Protein AF-A0A0S7WNI8-F1 (afdb_monomer_lite)

pLDDT: mean 74.22, std 8.84, range [52.06, 87.5]

Foldseek 3Di:
DPPDPDDDDPVNVLVVVLLVCVLVVVDDLVRSCVVVPDPDCVVSVVCVVSCPVVVVVCCCVPPPPND

Structure (mmCIF, N/CA/C/O backbone):
data_AF-A0A0S7WNI8-F1
#
_entry.id   AF-A0A0S7WNI8-F1
#
loop_
_atom_site.group_PDB
_atom_site.id
_atom_site.type_symbol
_atom_site.label_atom_id
_atom_site.label_alt_id
_atom_site.label_comp_id
_atom_site.label_asym_id
_atom_site.label_entity_id
_atom_site.label_seq_id
_atom_site.pdbx_PDB_ins_code
_atom_site.Cartn_x
_atom_site.Cartn_y
_atom_site.Cartn_z
_atom_site.occupancy
_atom_site.B_iso_or_equiv
_atom_site.auth_seq_id
_atom_site.auth_comp_id
_atom_site.auth_asym_id
_atom_site.auth_atom_id
_atom_site.pdbx_PDB_model_num
ATOM 1 N N . LYS A 1 1 ? -15.524 14.633 14.045 1.00 64.88 1 LYS A N 1
ATOM 2 C CA . LYS A 1 1 ? -15.397 13.197 13.672 1.00 64.88 1 LYS A CA 1
ATOM 3 C C . LYS A 1 1 ? -15.595 13.078 12.163 1.00 64.88 1 LYS A C 1
ATOM 5 O O . LYS A 1 1 ? -16.373 13.858 11.639 1.00 64.88 1 LYS A O 1
ATOM 10 N N . ALA A 1 2 ? -14.912 12.154 11.483 1.00 81.75 2 ALA A N 1
ATOM 11 C CA . ALA A 1 2 ? -14.857 12.081 10.014 1.00 81.75 2 ALA A CA 1
ATOM 12 C C . ALA A 1 2 ? -16.107 11.486 9.315 1.00 81.75 2 ALA A C 1
ATOM 14 O O . ALA A 1 2 ? -16.063 11.268 8.113 1.00 81.75 2 ALA A O 1
ATOM 15 N N . GLY A 1 3 ? -17.201 11.201 10.036 1.00 87.19 3 GLY A N 1
ATOM 16 C CA . GLY A 1 3 ? -18.432 10.652 9.438 1.00 87.19 3 GLY A CA 1
ATOM 17 C C . GLY A 1 3 ? -18.322 9.208 8.930 1.00 87.19 3 GLY A C 1
ATOM 18 O O . GLY A 1 3 ? -19.147 8.783 8.135 1.00 87.19 3 GLY A O 1
ATOM 19 N N . ILE A 1 4 ? -17.304 8.461 9.363 1.00 85.44 4 ILE A N 1
ATOM 20 C CA . ILE A 1 4 ? -17.110 7.063 8.975 1.00 85.44 4 ILE A CA 1
ATOM 21 C C . ILE A 1 4 ? -17.846 6.173 9.979 1.00 85.44 4 ILE A C 1
ATOM 23 O O . ILE A 1 4 ? -17.553 6.228 11.174 1.00 85.44 4 ILE A O 1
ATOM 27 N N . GLU A 1 5 ? -18.806 5.392 9.486 1.00 86.44 5 GLU A N 1
ATOM 28 C CA . GLU A 1 5 ? -19.638 4.484 10.293 1.00 86.44 5 GLU A CA 1
ATOM 29 C C . GLU A 1 5 ? -18.969 3.125 10.546 1.00 86.44 5 GLU A C 1
ATOM 31 O O . GLU A 1 5 ? -19.322 2.422 11.490 1.00 86.44 5 GLU A O 1
ATOM 36 N N . SER A 1 6 ? -17.983 2.758 9.725 1.00 82.56 6 SER A N 1
ATOM 37 C CA . SER A 1 6 ? -17.215 1.524 9.869 1.00 82.56 6 SER A CA 1
ATOM 38 C C . SER A 1 6 ? -16.120 1.636 10.932 1.00 82.56 6 SER A C 1
ATOM 40 O O . SER A 1 6 ? -15.537 2.699 11.162 1.00 82.56 6 SER A O 1
ATOM 42 N N . GLU A 1 7 ? -15.811 0.509 11.578 1.00 86.88 7 GLU A N 1
ATOM 43 C CA . GLU A 1 7 ? -14.748 0.440 12.578 1.00 86.88 7 GLU A CA 1
ATOM 44 C C . GLU A 1 7 ? -13.376 0.669 11.921 1.00 86.88 7 GLU A C 1
ATOM 46 O O . GLU A 1 7 ? -12.882 -0.138 11.131 1.00 86.88 7 GLU A O 1
ATOM 51 N N . ILE A 1 8 ? -12.750 1.802 12.246 1.00 87.50 8 ILE A N 1
ATOM 52 C CA . ILE A 1 8 ? -11.404 2.135 11.782 1.00 87.50 8 ILE A CA 1
ATOM 53 C C . ILE A 1 8 ? -10.402 1.561 12.779 1.00 87.50 8 ILE A C 1
ATOM 55 O O . ILE A 1 8 ? -10.265 2.054 13.899 1.00 87.50 8 ILE A O 1
ATOM 59 N N . THR A 1 9 ? -9.646 0.558 12.342 1.00 87.12 9 THR A N 1
ATOM 60 C CA . THR A 1 9 ? -8.498 0.032 13.088 1.00 87.12 9 THR A CA 1
ATOM 61 C C . THR A 1 9 ? -7.186 0.399 12.385 1.00 87.12 9 THR A C 1
ATOM 63 O O . THR A 1 9 ? -7.181 0.680 11.179 1.00 87.12 9 THR A O 1
ATOM 66 N N . PRO A 1 10 ? -6.034 0.351 13.080 1.00 84.81 10 PRO A N 1
ATOM 67 C CA . PRO A 1 10 ? -4.726 0.530 12.444 1.00 84.81 10 PRO A CA 1
ATOM 68 C C . PRO A 1 10 ? -4.494 -0.408 11.246 1.00 84.81 10 PRO A C 1
ATOM 70 O O . PRO A 1 10 ? -3.814 -0.037 10.288 1.00 84.81 10 PRO A O 1
ATOM 73 N N . HIS A 1 11 ? -5.093 -1.604 11.261 1.00 81.00 11 HIS A N 1
ATOM 74 C CA . HIS A 1 11 ? -5.016 -2.552 10.150 1.00 81.00 11 HIS A CA 1
ATOM 75 C C . HIS A 1 11 ? -5.773 -2.055 8.907 1.00 81.00 11 HIS A C 1
ATOM 77 O O . HIS A 1 11 ? -5.268 -2.195 7.794 1.00 81.00 11 HIS A O 1
ATOM 83 N N . VAL A 1 12 ? -6.949 -1.439 9.079 1.00 82.81 12 VAL A N 1
ATOM 84 C CA . VAL A 1 12 ? -7.741 -0.868 7.972 1.00 82.81 12 VAL A CA 1
ATOM 85 C C . VAL A 1 12 ? -6.972 0.266 7.294 1.00 82.81 12 VAL A C 1
ATOM 87 O O . VAL A 1 12 ? -6.863 0.291 6.071 1.00 82.81 12 VAL A O 1
ATOM 90 N N . LEU A 1 13 ? -6.349 1.156 8.072 1.00 83.44 13 LEU A N 1
ATOM 91 C CA . LEU A 1 13 ? -5.518 2.237 7.527 1.00 83.44 13 LEU A CA 1
ATOM 92 C C . LEU A 1 13 ? -4.295 1.708 6.768 1.00 83.44 13 LEU A C 1
ATOM 94 O O . LEU A 1 13 ? -4.035 2.143 5.645 1.00 83.44 13 LEU A O 1
ATOM 98 N N . ARG A 1 14 ? -3.573 0.734 7.342 1.00 83.06 14 ARG A N 1
ATOM 99 C CA . ARG A 1 14 ? -2.434 0.082 6.677 1.00 83.06 14 ARG A CA 1
ATOM 100 C C . ARG A 1 14 ? -2.852 -0.542 5.345 1.00 83.06 14 ARG A C 1
ATOM 102 O O . ARG A 1 14 ? -2.141 -0.390 4.354 1.00 83.06 14 ARG A O 1
ATOM 109 N N . HIS A 1 15 ? -3.999 -1.215 5.318 1.00 80.19 15 HIS A N 1
ATOM 110 C CA . HIS A 1 15 ? -4.502 -1.875 4.119 1.00 80.19 15 HIS A CA 1
ATOM 111 C C . HIS A 1 15 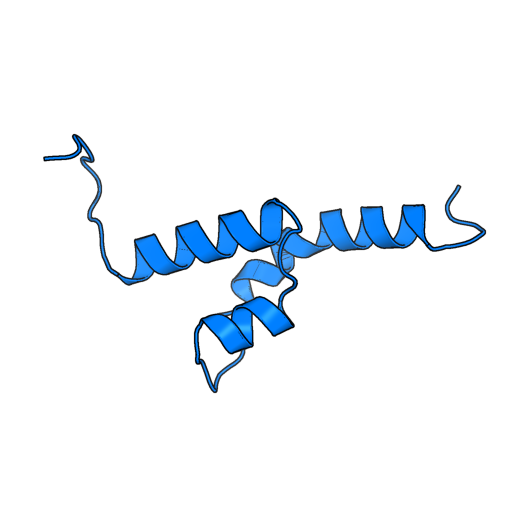? -4.909 -0.886 3.025 1.00 80.19 15 HIS A C 1
ATOM 113 O O . HIS A 1 15 ? -4.545 -1.066 1.862 1.00 80.19 15 HIS A O 1
ATOM 119 N N . SER A 1 16 ? -5.590 0.197 3.397 1.00 82.81 16 SER A N 1
ATOM 120 C CA . SER A 1 16 ? -5.983 1.253 2.463 1.00 82.81 16 SER A CA 1
ATOM 121 C C . SER A 1 16 ? -4.773 1.956 1.843 1.00 82.81 16 SER A C 1
ATOM 123 O O . SER A 1 16 ? -4.742 2.164 0.631 1.00 82.81 16 SER A O 1
ATOM 125 N N . ILE A 1 17 ? -3.741 2.263 2.640 1.00 82.38 17 ILE A N 1
ATOM 126 C CA . ILE A 1 17 ? -2.504 2.890 2.144 1.00 82.38 17 ILE A CA 1
ATOM 127 C C . ILE A 1 17 ? -1.753 1.938 1.206 1.00 82.38 17 ILE A C 1
ATOM 129 O O . ILE A 1 17 ? -1.374 2.333 0.105 1.00 82.38 17 ILE A O 1
ATOM 133 N N . ALA A 1 18 ? -1.579 0.678 1.604 1.00 81.12 18 ALA A N 1
ATOM 134 C CA . ALA A 1 18 ? -0.897 -0.327 0.796 1.00 81.12 18 ALA A CA 1
ATOM 135 C C . ALA A 1 18 ? -1.584 -0.574 -0.553 1.00 81.12 18 ALA A C 1
ATOM 137 O O . ALA A 1 18 ? -0.935 -0.541 -1.599 1.00 81.12 18 ALA A O 1
ATOM 138 N N . THR A 1 19 ? -2.906 -0.749 -0.531 1.00 79.75 19 THR A N 1
ATOM 139 C CA . THR A 1 19 ? -3.724 -0.912 -1.738 1.00 79.75 19 THR A CA 1
ATOM 140 C C . THR A 1 19 ? -3.588 0.303 -2.648 1.00 79.75 19 THR A C 1
ATOM 142 O O . THR A 1 19 ? -3.336 0.151 -3.840 1.00 79.75 19 THR A O 1
ATOM 145 N N . HIS A 1 20 ? -3.677 1.516 -2.099 1.00 83.00 20 HIS A N 1
ATOM 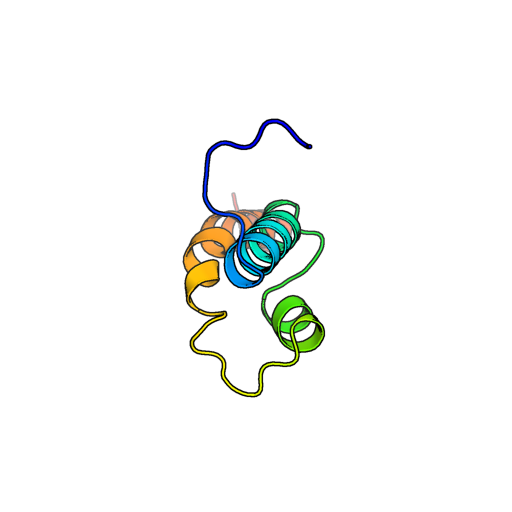146 C CA . HIS A 1 20 ? -3.569 2.747 -2.878 1.00 83.00 20 HIS A CA 1
ATOM 147 C C . HIS A 1 20 ? -2.187 2.924 -3.531 1.00 83.00 20 HIS A C 1
ATOM 149 O O . HIS A 1 20 ? -2.090 3.277 -4.708 1.00 83.00 20 HIS A O 1
ATOM 155 N N . LEU A 1 21 ? -1.105 2.657 -2.797 1.00 82.12 21 LEU A N 1
ATOM 156 C CA . LEU A 1 21 ? 0.263 2.793 -3.307 1.00 82.12 21 LEU A CA 1
ATOM 157 C C . LEU A 1 21 ? 0.589 1.768 -4.400 1.00 82.12 21 LEU A C 1
ATOM 159 O O . LEU A 1 21 ? 1.223 2.116 -5.398 1.00 82.12 21 LEU A O 1
ATOM 163 N N . LEU A 1 22 ? 0.111 0.532 -4.249 1.00 77.31 22 LEU A N 1
ATOM 164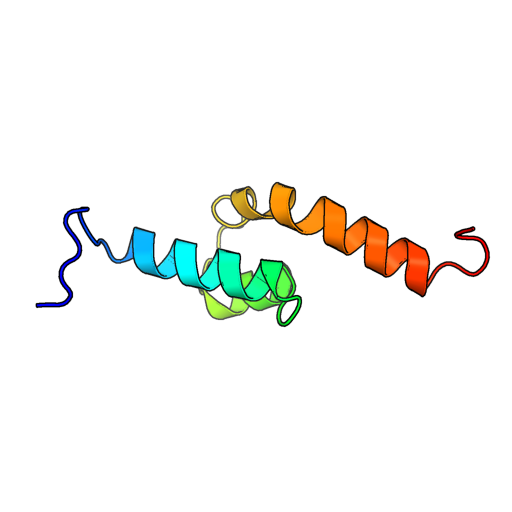 C CA . LEU A 1 22 ? 0.289 -0.505 -5.264 1.00 77.31 22 LEU A CA 1
ATOM 165 C C . LEU A 1 22 ? -0.579 -0.255 -6.500 1.00 77.31 22 LEU A C 1
ATOM 167 O O . LEU A 1 22 ? -0.090 -0.380 -7.623 1.00 77.31 22 LEU A O 1
ATOM 171 N N . HIS A 1 23 ? -1.839 0.142 -6.303 1.00 77.31 23 HIS A N 1
ATOM 172 C CA . HIS A 1 23 ? -2.778 0.400 -7.395 1.00 77.31 23 HIS A CA 1
ATOM 173 C C . HIS A 1 23 ? -2.381 1.633 -8.219 1.00 77.31 23 HIS A C 1
ATOM 175 O O . HIS A 1 23 ? -2.457 1.612 -9.444 1.00 77.31 23 HIS A O 1
ATOM 181 N N . SER A 1 24 ? -1.870 2.685 -7.567 1.00 79.94 24 SER A N 1
ATOM 182 C CA . SER A 1 24 ? -1.338 3.878 -8.249 1.00 79.94 24 SER A CA 1
ATOM 183 C C . SER A 1 24 ? -0.002 3.641 -8.963 1.00 79.94 24 SER A C 1
ATOM 185 O O . SER A 1 24 ? 0.491 4.534 -9.647 1.00 79.94 24 SER A O 1
ATOM 187 N N . GLY A 1 25 ? 0.612 2.464 -8.797 1.00 73.94 25 GLY A N 1
ATOM 188 C CA . GLY A 1 25 ? 1.890 2.114 -9.417 1.00 73.94 25 GLY A CA 1
ATOM 189 C C . GLY A 1 25 ? 3.108 2.831 -8.826 1.00 73.94 25 GLY A C 1
ATOM 190 O O . GLY A 1 25 ? 4.224 2.552 -9.257 1.00 73.94 25 GLY A O 1
ATOM 191 N N . LYS A 1 26 ? 2.915 3.701 -7.824 1.00 78.88 26 LYS A N 1
ATOM 192 C CA . LYS A 1 26 ? 3.976 4.480 -7.162 1.00 78.88 26 LYS A CA 1
ATOM 193 C C . LYS A 1 26 ? 4.969 3.618 -6.387 1.00 78.88 26 LYS A C 1
ATOM 195 O O . LYS A 1 26 ? 6.092 4.049 -6.172 1.00 78.88 26 LYS A O 1
ATOM 200 N N . MET A 1 27 ? 4.541 2.432 -5.964 1.00 77.31 27 MET A N 1
ATOM 201 C CA . MET A 1 27 ? 5.367 1.473 -5.238 1.00 77.31 27 MET A CA 1
ATOM 202 C C . MET A 1 27 ? 5.105 0.066 -5.753 1.00 77.31 27 MET A C 1
ATOM 204 O O . MET A 1 27 ? 3.989 -0.253 -6.162 1.00 77.31 27 MET A O 1
ATOM 208 N N . ASN A 1 28 ? 6.119 -0.784 -5.764 1.00 77.94 28 ASN A N 1
ATOM 209 C CA . ASN A 1 28 ? 6.005 -2.215 -5.993 1.00 77.94 28 ASN A CA 1
ATOM 210 C C . ASN A 1 28 ? 5.906 -2.979 -4.657 1.00 77.94 28 ASN A C 1
ATOM 212 O O . ASN A 1 28 ? 6.044 -2.415 -3.573 1.00 77.94 28 ASN A O 1
ATOM 216 N N . LEU A 1 29 ? 5.630 -4.281 -4.738 1.00 75.56 29 LEU A N 1
ATOM 217 C CA . LEU A 1 29 ? 5.416 -5.149 -3.575 1.00 75.56 29 LEU A CA 1
ATOM 218 C C . LEU A 1 29 ? 6.609 -5.178 -2.609 1.00 75.56 29 LEU A C 1
ATOM 220 O O . LEU A 1 29 ? 6.404 -5.242 -1.4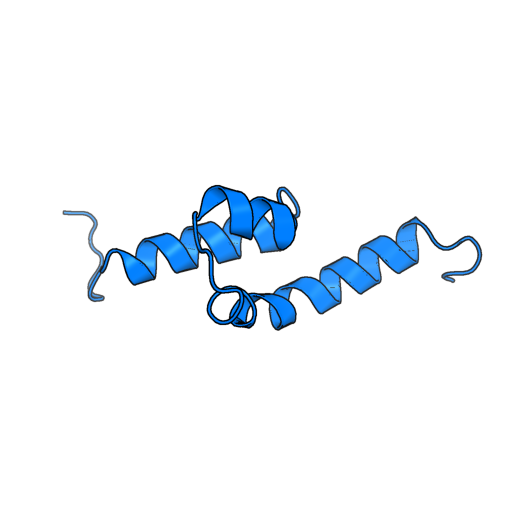01 1.00 75.56 29 LEU A O 1
ATOM 224 N N . ARG A 1 30 ? 7.837 -5.104 -3.134 1.00 76.44 30 ARG A N 1
ATOM 225 C CA . ARG A 1 30 ? 9.070 -5.121 -2.342 1.00 76.44 30 ARG A CA 1
ATOM 226 C C . ARG A 1 30 ? 9.281 -3.804 -1.605 1.00 76.44 30 ARG A C 1
ATOM 228 O O . ARG A 1 30 ? 9.534 -3.819 -0.408 1.00 76.44 30 ARG A O 1
ATOM 235 N N . GLU A 1 31 ? 9.088 -2.685 -2.289 1.00 81.44 31 GLU A N 1
ATOM 236 C CA . GLU A 1 31 ? 9.162 -1.357 -1.676 1.00 81.44 31 GLU A CA 1
ATOM 237 C C . GLU A 1 31 ? 8.089 -1.190 -0.585 1.00 81.44 31 GLU A C 1
ATOM 239 O O . GLU A 1 31 ? 8.375 -0.727 0.518 1.00 81.44 31 GLU A O 1
ATOM 244 N N . LEU A 1 32 ? 6.856 -1.644 -0.845 1.00 78.19 32 LEU A N 1
ATOM 245 C CA . LEU A 1 32 ? 5.785 -1.627 0.152 1.00 78.19 32 LEU A CA 1
ATOM 246 C C . LEU A 1 32 ? 6.136 -2.491 1.376 1.00 78.19 32 LEU A C 1
ATOM 248 O O . LEU A 1 32 ? 5.839 -2.118 2.511 1.00 78.19 32 LEU A O 1
ATOM 252 N N . GLN A 1 33 ? 6.756 -3.650 1.157 1.00 77.12 33 GLN A N 1
ATOM 253 C CA . GLN A 1 33 ? 7.168 -4.544 2.234 1.00 77.12 33 GLN A CA 1
ATOM 254 C C . GLN A 1 33 ? 8.212 -3.884 3.150 1.00 77.12 33 GLN A C 1
ATOM 256 O O . GLN A 1 33 ? 8.093 -3.978 4.373 1.00 77.12 33 GLN A O 1
ATOM 261 N N . GLU A 1 34 ? 9.189 -3.184 2.571 1.00 78.00 34 GLU A N 1
ATOM 262 C CA . GLU A 1 34 ? 10.196 -2.415 3.311 1.00 78.00 34 GLU A CA 1
ATOM 263 C C . GLU A 1 34 ? 9.555 -1.263 4.096 1.00 78.00 34 GLU A C 1
ATOM 265 O O . GLU A 1 34 ? 9.828 -1.102 5.285 1.00 78.00 34 GLU A O 1
ATOM 270 N N . LEU A 1 35 ? 8.626 -0.527 3.475 1.00 76.94 35 LEU A N 1
ATOM 271 C CA . LEU A 1 35 ? 7.893 0.574 4.111 1.00 76.94 35 LEU A CA 1
ATOM 272 C C . LEU A 1 35 ? 7.052 0.118 5.313 1.00 76.94 35 LEU A C 1
ATOM 274 O O . LEU A 1 35 ? 6.932 0.839 6.303 1.00 76.94 35 LEU A O 1
ATOM 278 N N . LEU A 1 36 ? 6.440 -1.064 5.230 1.00 73.88 36 LEU A N 1
ATOM 279 C CA . LEU A 1 36 ? 5.572 -1.592 6.284 1.00 73.88 36 LEU A CA 1
ATOM 280 C C . LEU A 1 36 ? 6.335 -2.340 7.390 1.00 73.88 36 LEU A C 1
ATOM 282 O O . LEU A 1 36 ? 5.719 -2.716 8.388 1.00 73.88 36 LEU A O 1
ATOM 286 N N . GLY A 1 37 ? 7.649 -2.539 7.240 1.00 69.31 37 GLY A N 1
ATOM 287 C CA . GLY A 1 37 ? 8.528 -3.061 8.290 1.00 69.31 37 GLY A CA 1
ATOM 288 C C . GLY A 1 37 ? 8.286 -4.523 8.680 1.00 69.31 37 GLY A C 1
ATOM 289 O O . GLY A 1 37 ? 8.663 -4.936 9.776 1.00 69.31 37 GLY A O 1
ATOM 290 N N . HIS A 1 38 ? 7.645 -5.326 7.824 1.00 63.47 38 HIS A N 1
ATOM 291 C CA . HIS A 1 38 ? 7.347 -6.725 8.137 1.00 63.47 38 HIS A CA 1
ATOM 292 C C . HIS A 1 38 ? 8.467 -7.674 7.679 1.00 63.47 38 HIS A C 1
ATOM 294 O O . HIS A 1 38 ? 8.743 -7.815 6.489 1.00 63.47 38 HIS A O 1
ATOM 300 N N . ALA A 1 39 ? 9.030 -8.423 8.635 1.00 52.06 39 ALA A N 1
ATOM 301 C CA . ALA A 1 39 ? 9.896 -9.582 8.390 1.00 52.06 39 ALA A CA 1
ATOM 302 C C . ALA A 1 39 ? 9.156 -10.777 7.744 1.00 52.06 39 ALA A C 1
ATOM 304 O O . ALA A 1 39 ? 9.793 -11.740 7.328 1.00 52.06 39 ALA A O 1
ATOM 305 N N . ASN A 1 40 ? 7.817 -10.733 7.662 1.00 52.72 40 ASN A N 1
ATOM 306 C CA . ASN A 1 40 ? 6.985 -11.822 7.156 1.00 52.72 40 ASN A CA 1
ATOM 307 C C . ASN A 1 40 ? 6.168 -11.384 5.926 1.00 52.72 40 ASN A C 1
ATOM 309 O O . ASN A 1 40 ? 5.336 -10.483 6.010 1.00 52.72 40 ASN A O 1
ATOM 313 N N . ILE A 1 41 ? 6.418 -12.053 4.799 1.00 56.50 41 ILE A N 1
ATOM 314 C CA . ILE A 1 41 ? 5.837 -11.804 3.469 1.00 56.50 41 ILE A CA 1
ATOM 315 C C . ILE A 1 41 ? 4.339 -12.154 3.385 1.00 56.50 41 ILE A C 1
ATOM 317 O O . ILE A 1 41 ? 3.645 -11.653 2.498 1.00 56.50 41 ILE A O 1
ATOM 321 N N . SER A 1 42 ? 3.812 -12.970 4.304 1.00 54.16 42 SER A N 1
ATOM 322 C CA . SER A 1 42 ? 2.456 -13.529 4.193 1.00 54.16 42 SER A CA 1
ATOM 323 C C . SER A 1 42 ? 1.328 -12.489 4.218 1.00 54.16 42 SER A C 1
ATOM 325 O O . SER A 1 42 ? 0.299 -12.693 3.581 1.00 54.16 42 SER A O 1
ATOM 327 N N . THR A 1 43 ? 1.497 -11.342 4.887 1.00 62.44 43 THR A N 1
ATOM 328 C CA . THR A 1 43 ? 0.491 -10.258 4.878 1.00 62.44 43 THR A CA 1
ATOM 329 C C . THR A 1 43 ? 0.557 -9.389 3.624 1.00 62.44 43 THR A C 1
ATOM 331 O O . THR A 1 43 ? -0.443 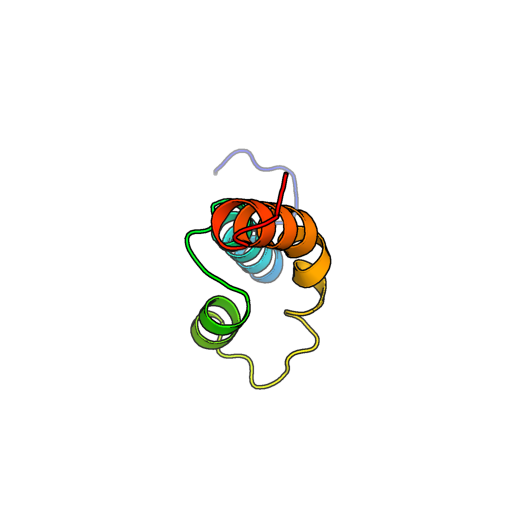-8.780 3.249 1.00 62.44 43 THR A O 1
ATOM 334 N N . THR A 1 44 ? 1.705 -9.336 2.943 1.00 64.25 44 THR A N 1
ATOM 335 C CA . THR A 1 44 ? 1.863 -8.586 1.688 1.00 64.25 44 THR A CA 1
ATOM 336 C C . THR A 1 44 ? 1.414 -9.410 0.476 1.00 64.25 44 THR A C 1
ATOM 338 O O . THR A 1 44 ? 1.033 -8.838 -0.542 1.00 64.25 44 THR A O 1
ATOM 341 N N . GLN A 1 45 ? 1.363 -10.743 0.595 1.00 65.00 45 GLN A N 1
ATOM 342 C CA . GLN A 1 45 ? 0.862 -11.649 -0.448 1.00 65.00 45 GLN A CA 1
ATOM 343 C C . GLN A 1 45 ? -0.588 -11.362 -0.859 1.00 65.00 45 GLN A C 1
ATOM 345 O O . GLN A 1 45 ? -0.903 -11.494 -2.038 1.00 65.00 45 GLN A O 1
ATOM 350 N N . VAL A 1 46 ? -1.438 -10.870 0.051 1.00 67.88 46 VAL A N 1
ATOM 351 C CA . VAL A 1 46 ? -2.804 -10.409 -0.274 1.00 67.88 46 VAL A CA 1
ATOM 352 C C . VAL A 1 46 ? -2.815 -9.315 -1.348 1.00 67.88 46 VAL A C 1
ATOM 354 O O . VAL A 1 46 ? -3.801 -9.163 -2.056 1.00 67.88 46 VAL A O 1
ATOM 357 N N . TYR A 1 47 ? -1.731 -8.563 -1.548 1.00 67.56 47 TYR A N 1
ATOM 358 C CA . TYR A 1 47 ? -1.704 -7.550 -2.604 1.00 67.56 47 TYR A CA 1
ATOM 359 C C . TYR A 1 47 ? -1.214 -8.063 -3.962 1.00 67.56 47 TYR A C 1
ATOM 361 O O . TYR A 1 47 ? -1.241 -7.318 -4.941 1.00 67.56 47 TYR A O 1
ATOM 369 N N . THR A 1 48 ? -0.798 -9.329 -4.065 1.00 66.94 48 THR A N 1
ATOM 370 C CA . THR A 1 48 ? -0.354 -9.910 -5.345 1.00 66.94 48 THR A CA 1
ATOM 371 C C . THR A 1 48 ? -1.461 -9.905 -6.399 1.00 66.94 48 THR A C 1
ATOM 373 O O . THR A 1 48 ? -1.185 -9.620 -7.566 1.00 66.94 48 THR A O 1
ATOM 376 N N . HIS A 1 49 ? -2.721 -10.086 -5.992 1.00 68.12 49 HIS A N 1
ATOM 377 C CA . HIS A 1 49 ? -3.885 -10.016 -6.884 1.00 68.12 49 HIS A CA 1
ATOM 378 C C . HIS A 1 49 ? -4.019 -8.642 -7.570 1.00 68.12 49 HIS A C 1
ATOM 380 O O . HIS A 1 49 ? -4.464 -8.555 -8.710 1.00 68.12 49 HIS A O 1
ATOM 386 N N . LEU A 1 50 ? -3.582 -7.564 -6.908 1.00 64.25 50 LEU A N 1
ATOM 387 C CA . LEU A 1 50 ? -3.618 -6.197 -7.446 1.00 64.25 50 LEU A CA 1
ATOM 388 C C . LEU A 1 50 ? -2.461 -5.911 -8.413 1.00 64.25 50 LEU A C 1
ATOM 390 O O . LEU A 1 50 ? -2.511 -4.954 -9.182 1.00 64.25 50 LEU A O 1
ATOM 394 N N . THR A 1 51 ? -1.406 -6.728 -8.384 1.00 65.25 51 THR A N 1
ATOM 395 C CA . THR A 1 51 ? -0.240 -6.555 -9.258 1.00 65.25 51 THR A CA 1
ATOM 396 C C . THR A 1 51 ? -0.346 -7.260 -10.602 1.00 65.25 51 THR A C 1
ATOM 398 O O . THR A 1 51 ? 0.425 -6.915 -11.492 1.00 65.25 51 THR A O 1
ATOM 401 N N . THR A 1 52 ? -1.294 -8.178 -10.808 1.00 68.25 52 THR A N 1
ATOM 402 C CA . THR A 1 52 ? -1.428 -8.918 -12.077 1.00 68.25 52 THR A CA 1
ATOM 403 C C . THR A 1 52 ? -1.708 -7.989 -13.261 1.00 68.25 52 THR A C 1
ATOM 405 O O . THR A 1 52 ? -1.083 -8.108 -14.312 1.00 68.25 52 THR A O 1
ATOM 408 N N . GLU A 1 53 ? -2.577 -6.997 -13.076 1.00 67.94 53 GLU A N 1
ATOM 409 C CA . GLU A 1 53 ? -2.916 -6.022 -14.117 1.00 67.94 53 GLU A CA 1
ATOM 410 C C . GLU A 1 53 ? -1.750 -5.064 -14.415 1.00 67.94 53 GLU A C 1
ATOM 412 O O . GLU A 1 53 ? -1.481 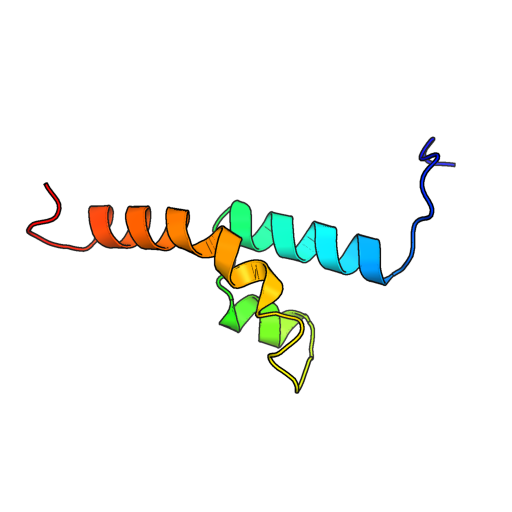-4.717 -15.563 1.00 67.94 53 GLU A O 1
ATOM 417 N N . ARG A 1 54 ? -0.984 -4.690 -13.383 1.00 68.38 54 ARG A N 1
ATOM 418 C CA . ARG A 1 54 ? 0.246 -3.907 -13.548 1.00 68.38 54 ARG A CA 1
ATOM 419 C C . ARG A 1 54 ? 1.345 -4.711 -14.235 1.00 68.38 54 ARG A C 1
ATOM 421 O O . ARG A 1 54 ? 2.031 -4.154 -15.081 1.00 68.38 54 ARG A O 1
ATOM 428 N N . MET A 1 55 ? 1.526 -5.983 -13.879 1.00 68.06 55 MET A N 1
ATOM 429 C CA . MET A 1 55 ? 2.494 -6.862 -14.537 1.00 68.06 55 MET A CA 1
ATOM 430 C C . MET A 1 55 ? 2.180 -6.987 -16.021 1.00 68.06 55 MET A C 1
ATOM 432 O O . MET A 1 55 ? 3.101 -6.894 -16.823 1.00 68.06 55 MET A O 1
ATOM 436 N N . ARG A 1 56 ? 0.895 -7.091 -16.380 1.00 73.00 56 ARG A N 1
ATOM 437 C CA . ARG A 1 56 ? 0.459 -7.052 -17.776 1.00 73.00 56 ARG A CA 1
ATOM 438 C C . ARG A 1 56 ? 0.840 -5.733 -18.452 1.00 73.00 56 ARG A C 1
ATOM 440 O O . ARG A 1 56 ? 1.538 -5.769 -19.446 1.00 73.00 56 ARG A O 1
ATOM 447 N N . ARG A 1 57 ? 0.531 -4.575 -17.852 1.00 72.81 57 ARG A N 1
ATOM 448 C CA . ARG A 1 57 ? 0.925 -3.261 -18.411 1.00 72.81 57 ARG A CA 1
ATOM 449 C C . ARG A 1 57 ? 2.438 -3.082 -18.566 1.00 72.81 57 ARG A C 1
ATOM 451 O O . ARG A 1 57 ? 2.892 -2.530 -19.559 1.00 72.81 57 ARG A O 1
ATOM 458 N N . VAL A 1 58 ? 3.224 -3.509 -17.576 1.00 72.69 58 VAL A N 1
ATOM 459 C CA . VAL A 1 58 ? 4.693 -3.426 -17.630 1.00 72.69 58 VAL A CA 1
ATOM 460 C C . VAL A 1 58 ? 5.231 -4.356 -18.712 1.00 72.69 58 VAL A C 1
ATOM 462 O O . VAL A 1 58 ? 6.083 -3.934 -19.487 1.00 72.69 58 VAL A O 1
ATOM 465 N N . TYR A 1 59 ? 4.707 -5.580 -18.796 1.00 72.25 59 TYR A N 1
ATOM 466 C CA . TYR A 1 59 ? 5.019 -6.520 -19.867 1.00 72.25 59 TYR A CA 1
ATOM 467 C C . TYR A 1 59 ? 4.694 -5.914 -21.236 1.00 72.25 59 TYR A C 1
ATOM 469 O O . TYR A 1 59 ? 5.581 -5.850 -22.079 1.00 72.25 59 TYR A O 1
ATOM 477 N N . ASP A 1 60 ? 3.495 -5.356 -21.403 1.00 77.06 60 ASP A N 1
ATOM 478 C CA . ASP A 1 60 ? 3.068 -4.712 -22.645 1.00 77.06 60 ASP A CA 1
ATOM 479 C C . ASP A 1 60 ? 3.992 -3.541 -23.029 1.00 77.06 60 ASP A C 1
ATOM 481 O O . ASP A 1 60 ? 4.369 -3.386 -24.183 1.00 77.06 60 ASP A O 1
ATOM 485 N N . SER A 1 61 ? 4.436 -2.742 -22.052 1.00 76.38 61 SER A N 1
ATOM 486 C CA . SER A 1 61 ? 5.311 -1.585 -22.300 1.00 76.38 61 SER A CA 1
ATOM 487 C C . SER A 1 61 ? 6.789 -1.913 -22.548 1.00 76.38 61 SER A C 1
ATOM 489 O O . SER A 1 61 ? 7.495 -1.119 -23.167 1.00 76.38 61 SER A O 1
ATOM 491 N N . ALA A 1 62 ? 7.289 -3.029 -22.013 1.00 76.06 62 ALA A N 1
ATOM 492 C CA . ALA A 1 62 ? 8.720 -3.342 -21.985 1.00 76.06 62 ALA A CA 1
ATOM 493 C C . ALA A 1 62 ? 9.096 -4.512 -22.898 1.00 76.06 62 ALA A C 1
ATOM 495 O O . ALA A 1 62 ? 10.280 -4.717 -23.178 1.00 76.06 62 ALA A O 1
ATOM 496 N N . HIS A 1 63 ? 8.121 -5.309 -23.340 1.00 77.94 63 HIS A N 1
ATOM 497 C CA . HIS A 1 63 ? 8.388 -6.461 -24.179 1.00 77.94 63 HIS A CA 1
ATOM 498 C C . HIS A 1 63 ? 8.389 -6.047 -25.659 1.00 77.94 63 HIS A C 1
ATOM 500 O O . HIS A 1 63 ? 7.361 -5.612 -26.166 1.00 77.94 63 HIS A O 1
ATOM 506 N N . PRO A 1 64 ? 9.494 -6.243 -26.404 1.00 73.56 64 PRO A N 1
ATOM 507 C CA . PRO A 1 64 ? 9.633 -5.792 -27.798 1.00 73.56 64 PRO A CA 1
ATOM 508 C C . PRO A 1 64 ? 8.713 -6.517 -28.803 1.00 73.56 64 PRO A C 1
ATOM 510 O O . PRO A 1 64 ? 8.820 -6.298 -30.007 1.00 73.56 64 PRO A O 1
ATOM 513 N N . ARG A 1 65 ? 7.862 -7.428 -28.317 1.00 71.31 65 ARG A N 1
ATOM 514 C CA . ARG A 1 65 ? 6.868 -8.214 -29.061 1.00 71.31 65 ARG A CA 1
ATOM 515 C C . ARG A 1 65 ? 5.540 -8.360 -28.309 1.00 71.31 65 ARG A C 1
ATOM 517 O O . ARG A 1 65 ? 4.742 -9.217 -28.680 1.00 71.31 65 ARG A O 1
ATOM 524 N N . ALA A 1 66 ? 5.333 -7.618 -27.220 1.00 62.56 66 ALA A N 1
ATOM 525 C CA . ALA A 1 66 ? 3.959 -7.410 -26.784 1.00 62.56 66 ALA A CA 1
ATOM 526 C C . ALA A 1 66 ? 3.282 -6.590 -27.888 1.00 62.56 66 ALA A C 1
ATOM 528 O O . ALA A 1 66 ? 3.928 -5.708 -28.445 1.00 62.56 66 ALA A O 1
ATOM 529 N N . GLU A 1 67 ? 2.085 -7.009 -28.287 1.00 57.81 67 GLU A N 1
ATOM 530 C CA . GLU A 1 67 ? 1.481 -6.711 -29.597 1.00 57.81 67 GLU A CA 1
ATOM 531 C C . GLU A 1 67 ? 1.549 -5.245 -30.055 1.00 57.81 67 GLU A C 1
ATOM 533 O O . GLU A 1 67 ? 1.254 -4.338 -29.243 1.00 57.81 67 GLU A O 1
#

Radius of gyration: 15.06 Å; chains: 1; bounding box: 30×27×43 Å

Secondary structure (DSSP, 8-state):
-----S---HHHHHHHHHHHHHHTTSS-HHHHHHHHT-S-GGGTGGGHHHHHHHHHHHHHHH-TT--

Sequence (67 aa):
KAGIESEITPHVLRHSIATHLLHSGKMNLRELQELLGHANISTTQVYTHLTTERMRRVYDSAHPRAE